Protein AF-A0A0N1BHM8-F1 (afdb_monomer_lite)

Radius of gyration: 17.08 Å; chains: 1; bounding box: 47×34×47 Å

Sequence (171 aa):
MAYQETGYRWWNSSFRKDRTAREVLRLLVLDTVAVRKAFPQTPEIFRTHPRYGGLMPALVAAADAARAAEGRPPAGKLRYGYGLFQNDLQNILTNEAFWR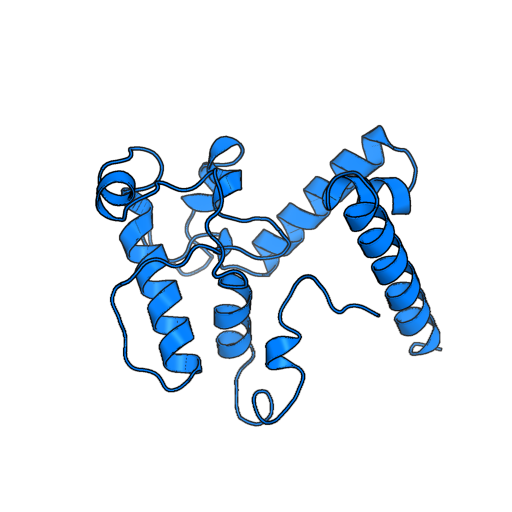TPAPGRQAGEIGLWGDIAACASACIKELDNKFAVTGELYKAVKAYNGRGDSAENYMLNVKDFEAAILAANL

pLDDT: mean 78.03, std 14.11, range [30.31, 96.62]

Structure (mmCIF, N/CA/C/O backbone):
data_AF-A0A0N1BHM8-F1
#
_entry.id   AF-A0A0N1BHM8-F1
#
loop_
_atom_site.group_PDB
_atom_site.id
_atom_site.type_symbol
_atom_site.label_atom_id
_atom_site.label_alt_id
_atom_site.label_comp_id
_atom_site.label_asym_id
_atom_site.label_entity_id
_atom_site.label_seq_id
_atom_site.pdbx_PDB_ins_code
_atom_site.Cartn_x
_atom_site.Cartn_y
_atom_site.Cartn_z
_atom_site.occupancy
_atom_site.B_iso_or_equiv
_atom_site.auth_seq_id
_atom_site.auth_comp_id
_atom_site.auth_asym_id
_atom_site.auth_atom_id
_atom_site.pdbx_PDB_model_num
ATOM 1 N N . MET A 1 1 ? -21.008 3.932 2.306 1.00 33.56 1 MET A N 1
ATOM 2 C CA . MET A 1 1 ? -20.806 2.680 1.516 1.00 33.56 1 MET A CA 1
ATOM 3 C C . MET A 1 1 ? -19.336 2.612 1.087 1.00 33.56 1 MET A C 1
ATOM 5 O O . MET A 1 1 ? -18.815 3.638 0.680 1.00 33.56 1 MET A O 1
ATOM 9 N N . ALA A 1 2 ? -18.662 1.466 1.241 1.00 30.31 2 ALA A N 1
ATOM 10 C CA . ALA A 1 2 ? -17.200 1.227 1.218 1.00 30.31 2 ALA A CA 1
ATOM 11 C C . ALA A 1 2 ? -16.410 1.611 -0.070 1.00 30.31 2 ALA A C 1
ATOM 13 O O . ALA A 1 2 ? -15.659 0.812 -0.625 1.00 30.31 2 ALA A O 1
ATOM 14 N N . TYR A 1 3 ? -16.588 2.831 -0.576 1.00 39.41 3 TYR A N 1
ATOM 15 C CA . TYR A 1 3 ? -16.283 3.229 -1.952 1.00 39.41 3 TYR A CA 1
ATOM 16 C C . TYR A 1 3 ? -14.892 3.821 -2.197 1.00 39.41 3 TYR A C 1
ATOM 18 O O . TYR A 1 3 ? -14.560 4.070 -3.354 1.00 39.41 3 TYR A O 1
ATOM 26 N N . GLN A 1 4 ? -14.093 4.099 -1.166 1.00 47.91 4 GLN A N 1
ATOM 27 C CA . GLN A 1 4 ? -12.979 5.042 -1.329 1.00 47.91 4 GLN A CA 1
ATOM 28 C C . GLN A 1 4 ? -11.573 4.449 -1.409 1.00 47.91 4 GLN A C 1
ATOM 30 O O . GLN A 1 4 ? -10.722 5.125 -1.975 1.00 47.91 4 GLN A O 1
ATOM 35 N N . GLU A 1 5 ? -11.297 3.237 -0.911 1.00 49.44 5 GLU A N 1
ATOM 36 C CA . GLU A 1 5 ? -9.887 2.880 -0.647 1.00 49.44 5 GLU A CA 1
ATOM 37 C C . GLU A 1 5 ? -9.372 1.538 -1.145 1.00 49.44 5 GLU A C 1
ATOM 39 O O . GLU A 1 5 ? -8.267 1.170 -0.782 1.00 49.44 5 GLU A O 1
ATOM 44 N N . THR A 1 6 ? -10.091 0.798 -1.983 1.00 48.16 6 THR A N 1
ATOM 45 C CA . THR A 1 6 ? -9.423 -0.200 -2.839 1.00 48.16 6 THR A CA 1
ATOM 46 C C . THR A 1 6 ? -10.403 -0.793 -3.838 1.00 48.16 6 THR A C 1
ATOM 48 O O . THR A 1 6 ? -11.271 -1.601 -3.516 1.00 48.16 6 THR A O 1
ATOM 51 N N . GLY A 1 7 ? -10.238 -0.419 -5.104 1.00 48.19 7 GLY A N 1
ATOM 52 C CA . GLY A 1 7 ? -10.656 -1.277 -6.207 1.00 48.19 7 GLY A CA 1
ATOM 53 C C . GLY A 1 7 ? -12.133 -1.306 -6.588 1.00 48.19 7 GLY A C 1
ATOM 54 O O . GLY A 1 7 ? -12.526 -2.198 -7.342 1.00 48.19 7 GLY A O 1
ATOM 55 N N . TYR A 1 8 ? -12.948 -0.327 -6.180 1.00 45.38 8 TYR A N 1
ATOM 56 C CA . TYR A 1 8 ? -14.323 -0.235 -6.692 1.00 45.38 8 TYR A CA 1
ATOM 57 C C . TYR A 1 8 ? -14.369 0.000 -8.206 1.00 45.38 8 TYR A C 1
ATOM 59 O O . TYR A 1 8 ? -15.282 -0.486 -8.867 1.00 45.38 8 TYR A O 1
ATOM 67 N N . ARG A 1 9 ? -13.326 0.631 -8.774 1.00 46.72 9 ARG A N 1
ATOM 68 C CA . ARG A 1 9 ? -13.112 0.722 -10.231 1.00 46.72 9 ARG A CA 1
ATOM 69 C C . ARG A 1 9 ? -13.119 -0.650 -10.923 1.00 46.72 9 ARG A C 1
ATOM 71 O O . ARG A 1 9 ? -13.394 -0.725 -12.113 1.00 46.72 9 ARG A O 1
ATOM 78 N N . TRP A 1 10 ? -12.815 -1.719 -10.187 1.00 49.50 10 TRP A N 1
ATOM 79 C CA . TRP A 1 10 ? -12.817 -3.105 -10.665 1.00 49.50 10 TRP A CA 1
ATOM 80 C C . TRP A 1 10 ? -14.064 -3.888 -10.221 1.00 49.50 10 TRP A C 1
ATOM 82 O O . TRP A 1 10 ? -14.253 -5.030 -10.641 1.00 49.50 10 TRP A O 1
ATOM 92 N N . TRP A 1 11 ? -14.895 -3.320 -9.337 1.00 46.53 11 TRP A N 1
ATOM 93 C CA . TRP A 1 11 ? -16.100 -3.964 -8.801 1.00 46.53 11 TRP A CA 1
ATOM 94 C C . TRP A 1 11 ? -17.297 -3.819 -9.751 1.00 46.53 11 TRP A C 1
ATOM 96 O O . TRP A 1 11 ? -18.147 -4.707 -9.813 1.00 46.53 11 TRP A O 1
ATOM 106 N N . ASN A 1 12 ? -17.357 -2.744 -10.540 1.00 45.81 12 ASN A N 1
ATOM 107 C CA . ASN A 1 12 ? -18.430 -2.489 -11.496 1.00 45.81 12 ASN A CA 1
ATOM 108 C C . ASN A 1 12 ? -18.019 -2.839 -12.942 1.00 45.81 12 ASN A C 1
ATOM 110 O O . ASN A 1 12 ? -17.110 -2.253 -13.513 1.00 45.81 12 ASN A O 1
ATOM 114 N N . SER A 1 13 ? -18.774 -3.757 -13.554 1.00 47.78 13 SER A N 1
ATOM 115 C CA . SER A 1 13 ? -18.721 -4.224 -14.955 1.00 47.78 13 SER A CA 1
ATOM 116 C C . SER A 1 13 ? -17.617 -5.226 -15.304 1.00 47.78 13 SER A C 1
ATOM 118 O O . SER A 1 13 ? -16.448 -4.884 -15.253 1.00 47.78 13 SER A O 1
ATOM 120 N N . SER A 1 14 ? -18.019 -6.444 -15.718 1.00 52.56 14 SER A N 1
ATOM 121 C CA . SER A 1 14 ? -17.282 -7.448 -16.538 1.00 52.56 14 SER A CA 1
ATOM 122 C C . SER A 1 14 ? -15.881 -7.915 -16.101 1.00 52.56 14 SER A C 1
ATOM 124 O O . SER A 1 14 ? -15.439 -8.982 -16.500 1.00 52.56 14 SER A O 1
ATOM 126 N N . PHE A 1 15 ? -15.207 -7.184 -15.228 1.00 54.91 15 PHE A N 1
ATOM 127 C CA . PHE A 1 15 ? -13.789 -7.268 -14.936 1.00 54.91 15 PHE A CA 1
ATOM 128 C C . PHE A 1 15 ? -13.463 -8.422 -13.981 1.00 54.91 15 PHE A C 1
ATOM 130 O O . PHE A 1 15 ? -12.343 -8.912 -13.953 1.00 54.91 15 PHE A O 1
ATOM 137 N N . ARG A 1 16 ? -14.451 -8.892 -13.210 1.00 55.44 16 ARG A N 1
ATOM 138 C CA . ARG A 1 16 ? -14.307 -10.015 -12.269 1.00 55.44 16 ARG A CA 1
ATOM 139 C C . ARG A 1 16 ? -14.632 -11.379 -12.848 1.00 55.44 16 ARG A C 1
ATOM 141 O O . ARG A 1 16 ? -14.144 -12.367 -12.316 1.00 55.44 16 ARG A O 1
ATOM 148 N N . LYS A 1 17 ? -15.490 -11.443 -13.869 1.00 60.50 17 LYS A N 1
ATOM 149 C CA . LYS A 1 17 ? -16.025 -12.728 -14.346 1.00 60.50 17 LYS A CA 1
ATOM 150 C C . LYS A 1 17 ? -14.926 -13.612 -14.943 1.00 60.50 17 LYS A C 1
ATOM 152 O O . LYS A 1 17 ? -14.975 -14.820 -14.753 1.00 60.50 17 LYS A O 1
ATOM 157 N N . ASP A 1 18 ? -13.899 -12.985 -15.520 1.00 66.56 18 ASP A N 1
ATOM 158 C CA . ASP A 1 18 ? -12.835 -13.667 -16.265 1.00 66.56 18 ASP A CA 1
ATOM 159 C C . ASP A 1 18 ? -11.431 -13.435 -15.669 1.00 66.56 18 ASP A C 1
ATOM 161 O O . ASP A 1 18 ? -10.427 -13.573 -16.366 1.00 66.56 18 ASP A O 1
ATOM 165 N N . ARG A 1 19 ? -11.332 -13.028 -14.392 1.00 67.19 19 ARG A N 1
ATOM 166 C CA . ARG A 1 19 ? -10.049 -12.711 -13.738 1.00 67.19 19 ARG A CA 1
ATOM 167 C C . ARG A 1 19 ? -9.860 -13.478 -12.438 1.00 67.19 19 ARG A C 1
ATOM 169 O O . ARG A 1 19 ? -10.729 -13.521 -11.573 1.00 67.19 19 ARG A O 1
ATOM 176 N N . THR A 1 20 ? -8.671 -14.036 -12.276 1.00 73.25 20 THR A N 1
ATOM 177 C CA . THR A 1 20 ? -8.224 -14.700 -11.051 1.00 73.25 20 THR A CA 1
ATOM 178 C C . THR A 1 20 ? -8.026 -13.693 -9.914 1.00 73.25 20 THR A C 1
ATOM 180 O O . THR A 1 20 ? -7.707 -12.523 -10.140 1.00 73.25 20 THR A O 1
ATOM 183 N N . ALA A 1 21 ? -8.108 -14.155 -8.661 1.00 69.94 21 ALA A N 1
ATOM 184 C CA . ALA A 1 21 ? -7.807 -13.323 -7.490 1.00 69.94 21 ALA A CA 1
ATOM 185 C C . ALA A 1 21 ? -6.420 -12.653 -7.582 1.00 69.94 21 ALA A C 1
ATOM 187 O O . ALA A 1 21 ? -6.251 -11.497 -7.202 1.00 69.94 21 ALA A O 1
ATOM 188 N N . ARG A 1 22 ? -5.432 -13.347 -8.164 1.00 70.25 22 ARG A N 1
ATOM 189 C CA . ARG A 1 22 ? -4.081 -12.814 -8.390 1.00 70.25 22 ARG A CA 1
ATOM 190 C C . ARG A 1 22 ? -4.061 -11.633 -9.365 1.00 70.25 22 ARG A C 1
ATOM 192 O O . ARG A 1 22 ? -3.270 -10.713 -9.173 1.00 70.25 22 ARG A O 1
ATOM 199 N N . GLU A 1 23 ? -4.886 -11.647 -10.407 1.00 71.12 23 GLU A N 1
ATOM 200 C CA . GLU A 1 23 ? -4.993 -10.521 -11.344 1.00 71.12 23 GLU A CA 1
ATOM 201 C C . GLU A 1 23 ? -5.670 -9.317 -10.694 1.00 71.12 23 GLU A C 1
ATOM 203 O O . GLU A 1 23 ? -5.193 -8.200 -10.864 1.00 71.12 23 GLU A O 1
ATOM 208 N N . VAL A 1 24 ? -6.707 -9.545 -9.884 1.00 72.69 24 VAL A N 1
ATOM 209 C CA . VAL A 1 24 ? -7.356 -8.477 -9.112 1.00 72.69 24 VAL A CA 1
ATOM 210 C C . VAL A 1 24 ? -6.369 -7.839 -8.130 1.00 72.69 24 VAL A C 1
ATOM 212 O O . VAL A 1 24 ? -6.253 -6.617 -8.092 1.00 72.69 24 VAL A O 1
ATOM 215 N N . LEU A 1 25 ? -5.592 -8.640 -7.393 1.00 71.62 25 LEU A N 1
ATOM 216 C CA . LEU A 1 25 ? -4.592 -8.133 -6.443 1.00 71.62 25 LEU A CA 1
ATOM 217 C C . LEU A 1 25 ? -3.559 -7.210 -7.099 1.00 71.62 25 LEU A C 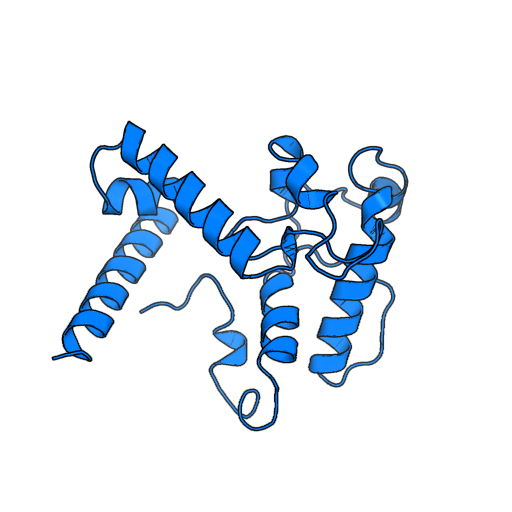1
ATOM 219 O O . LEU A 1 25 ? -3.244 -6.160 -6.547 1.00 71.62 25 LEU A O 1
ATOM 223 N N . ARG A 1 26 ? -3.070 -7.547 -8.300 1.00 71.94 26 ARG A N 1
ATOM 224 C CA . ARG A 1 26 ? -2.104 -6.706 -9.038 1.00 71.94 26 ARG A CA 1
ATOM 225 C C . ARG A 1 26 ? -2.629 -5.304 -9.334 1.00 71.94 26 ARG A C 1
ATOM 227 O O . ARG A 1 26 ? -1.839 -4.377 -9.470 1.00 71.94 26 ARG A O 1
ATOM 234 N N . LEU A 1 27 ? -3.943 -5.159 -9.448 1.00 69.31 27 LEU A N 1
ATOM 235 C CA . LEU A 1 27 ? -4.588 -3.886 -9.736 1.00 69.31 27 LEU A CA 1
ATOM 236 C C . LEU A 1 27 ? -4.805 -3.054 -8.476 1.00 69.31 27 LEU A C 1
ATOM 238 O O . LEU A 1 27 ? -4.707 -1.832 -8.534 1.00 69.31 27 LEU A O 1
ATOM 242 N N . LEU A 1 28 ? -5.052 -3.710 -7.339 1.00 68.75 28 LEU A N 1
ATOM 243 C CA . LEU A 1 28 ? -5.184 -3.045 -6.040 1.00 68.75 28 LEU A CA 1
ATOM 244 C C . LEU A 1 28 ? -3.866 -2.428 -5.576 1.00 68.75 28 LEU A C 1
ATOM 246 O O . LEU A 1 28 ? -3.870 -1.369 -4.963 1.00 68.75 28 LEU A O 1
ATOM 250 N N . VAL A 1 29 ? -2.741 -3.055 -5.925 1.00 62.59 29 VAL A N 1
ATOM 251 C CA . VAL A 1 29 ? -1.402 -2.551 -5.599 1.00 62.59 29 VAL A CA 1
ATOM 252 C C . VAL A 1 29 ? -1.127 -1.179 -6.241 1.00 62.59 29 VAL A C 1
ATOM 254 O O . VAL A 1 29 ? -0.213 -0.504 -5.792 1.00 62.59 29 VAL A O 1
ATOM 257 N N . LEU A 1 30 ? -1.897 -0.732 -7.249 1.00 64.12 30 LEU A N 1
ATOM 258 C CA . LEU A 1 30 ? -1.649 0.505 -8.010 1.00 64.12 30 LEU A CA 1
ATOM 259 C C . LEU A 1 30 ? -2.790 1.536 -7.953 1.00 64.12 30 LEU A C 1
ATOM 261 O O . LEU A 1 30 ? -3.044 2.237 -8.937 1.00 64.12 30 LEU A O 1
ATOM 265 N N . ASP A 1 31 ? -3.482 1.635 -6.818 1.00 54.44 31 ASP A N 1
ATOM 266 C CA . ASP A 1 31 ? -4.764 2.351 -6.687 1.00 54.44 31 ASP A CA 1
ATOM 267 C C . ASP A 1 31 ? -4.696 3.888 -6.859 1.00 54.44 31 ASP A C 1
ATOM 269 O O . ASP A 1 31 ? -5.720 4.565 -6.814 1.00 54.44 31 ASP A O 1
ATOM 273 N N . THR A 1 32 ? -3.519 4.481 -7.114 1.00 57.72 32 THR A N 1
ATOM 274 C CA . THR A 1 32 ? -3.420 5.919 -7.416 1.00 57.72 32 THR A CA 1
ATOM 275 C C . THR A 1 32 ? -2.496 6.268 -8.584 1.00 57.72 32 THR A C 1
ATOM 277 O O . THR A 1 32 ? -1.398 5.738 -8.764 1.00 57.72 32 THR A O 1
ATOM 280 N N . VAL A 1 33 ? -2.969 7.216 -9.396 1.00 53.72 33 VAL A N 1
ATOM 281 C CA . VAL A 1 33 ? -2.231 7.864 -10.494 1.00 53.72 33 VAL A CA 1
ATOM 282 C C . VAL A 1 33 ? -1.809 9.294 -10.143 1.00 53.72 33 VAL A C 1
ATOM 284 O O . VAL A 1 33 ? -1.181 9.959 -10.963 1.00 53.72 33 VAL A O 1
ATOM 287 N N . ALA A 1 34 ? -2.162 9.784 -8.951 1.00 59.69 34 ALA A N 1
ATOM 288 C CA . ALA A 1 34 ? -1.850 11.139 -8.517 1.00 59.69 34 ALA A CA 1
ATOM 289 C C . ALA A 1 34 ? -0.433 11.221 -7.944 1.00 59.69 34 ALA A C 1
ATOM 291 O O . ALA A 1 34 ? -0.024 10.371 -7.155 1.00 59.69 34 ALA A O 1
ATOM 292 N N . VAL A 1 35 ? 0.297 12.281 -8.298 1.00 60.97 35 VAL A N 1
ATOM 293 C CA . VAL A 1 35 ? 1.634 12.546 -7.756 1.00 60.97 35 VAL A CA 1
ATOM 294 C C . VAL A 1 35 ? 1.534 12.764 -6.246 1.00 60.97 35 VAL A C 1
ATOM 296 O O . VAL A 1 35 ? 0.812 13.643 -5.772 1.00 60.97 35 VAL A O 1
ATOM 299 N N . ARG A 1 36 ? 2.285 11.978 -5.477 1.00 64.75 36 ARG A N 1
ATOM 300 C CA . ARG A 1 36 ? 2.420 12.132 -4.026 1.00 64.75 36 ARG A CA 1
ATOM 301 C C . ARG A 1 36 ? 3.736 12.842 -3.717 1.00 64.75 36 ARG A C 1
ATOM 303 O O . ARG A 1 36 ? 4.767 12.512 -4.294 1.00 64.75 36 ARG A O 1
ATOM 310 N N . LYS A 1 37 ? 3.722 13.791 -2.773 1.00 65.31 37 LYS A N 1
ATOM 311 C CA . LYS A 1 37 ? 4.917 14.572 -2.382 1.00 65.31 37 LYS A CA 1
ATOM 312 C C . LYS A 1 37 ? 6.087 13.705 -1.903 1.00 65.31 37 LYS A C 1
ATOM 314 O O . LYS A 1 37 ? 7.231 14.118 -2.033 1.00 65.31 37 LYS A O 1
ATOM 319 N N . ALA A 1 38 ? 5.797 12.527 -1.351 1.00 63.97 38 ALA A N 1
ATOM 320 C CA . ALA A 1 38 ? 6.806 11.592 -0.861 1.00 63.97 38 ALA A CA 1
ATOM 321 C C . ALA A 1 38 ? 7.605 10.900 -1.983 1.00 63.97 38 ALA A C 1
ATOM 323 O O . ALA A 1 38 ? 8.622 10.266 -1.703 1.00 63.97 38 ALA A O 1
ATOM 324 N N . PHE A 1 39 ? 7.171 11.020 -3.241 1.00 66.38 39 PHE A N 1
ATOM 325 C CA . PHE A 1 39 ? 7.804 10.355 -4.370 1.00 66.38 39 PHE A CA 1
ATOM 326 C C . PHE A 1 39 ? 8.784 11.291 -5.085 1.00 66.38 39 PHE A C 1
ATOM 328 O O . PHE A 1 39 ? 8.469 12.463 -5.312 1.00 66.38 39 PHE A O 1
ATOM 335 N N . PRO A 1 40 ? 9.948 10.773 -5.510 1.00 65.81 40 PRO A N 1
ATOM 336 C CA . PRO A 1 40 ? 10.816 11.448 -6.464 1.00 65.81 40 PRO A CA 1
ATOM 337 C C . PRO A 1 40 ? 10.033 11.976 -7.673 1.00 65.81 40 PRO A C 1
ATOM 339 O O . PRO A 1 40 ? 9.269 11.243 -8.301 1.00 65.81 40 PRO A O 1
ATOM 342 N N . GLN A 1 41 ? 10.227 13.255 -8.000 1.00 70.25 41 GLN A N 1
ATOM 343 C CA . GLN A 1 41 ? 9.412 13.961 -8.998 1.00 70.25 41 GLN A CA 1
ATOM 344 C C . GLN A 1 41 ? 9.637 13.465 -10.432 1.00 70.25 41 GLN A C 1
ATOM 346 O O . GLN A 1 41 ? 8.766 13.627 -11.285 1.00 70.25 41 GLN A O 1
ATOM 351 N N . THR A 1 42 ? 10.790 12.849 -10.701 1.00 78.62 42 THR A N 1
ATOM 352 C CA . THR A 1 42 ? 11.134 12.302 -12.015 1.00 78.62 42 THR A CA 1
ATOM 353 C C . THR A 1 42 ? 11.658 10.869 -11.886 1.00 78.62 42 THR A C 1
ATOM 355 O O . THR A 1 42 ? 12.240 10.518 -10.853 1.00 78.62 42 THR A O 1
ATOM 358 N N . PRO A 1 43 ? 11.509 10.031 -12.932 1.00 78.38 43 PRO A N 1
ATOM 359 C CA . PRO A 1 43 ? 12.083 8.684 -12.948 1.00 78.38 43 PRO A CA 1
ATOM 360 C C . PRO A 1 43 ? 13.597 8.668 -12.709 1.00 78.38 43 PRO A C 1
ATOM 362 O O . PRO A 1 43 ? 14.106 7.755 -12.072 1.00 78.38 43 PRO A O 1
ATOM 365 N N . GLU A 1 44 ? 14.310 9.695 -13.172 1.00 83.88 44 GLU A N 1
ATOM 366 C CA . GLU A 1 44 ? 15.760 9.804 -13.005 1.00 83.88 44 GLU A CA 1
ATOM 367 C C . GLU A 1 44 ? 16.161 10.072 -11.547 1.00 83.88 44 GLU A C 1
ATOM 369 O O . GLU A 1 44 ? 17.068 9.427 -11.015 1.00 83.88 44 GLU A O 1
ATOM 374 N N . ILE A 1 45 ? 15.426 10.954 -10.858 1.00 83.75 45 ILE A N 1
ATOM 375 C CA . ILE A 1 45 ? 15.613 11.172 -9.418 1.00 83.75 45 ILE A CA 1
ATOM 376 C C . ILE A 1 45 ? 15.244 9.894 -8.655 1.00 83.75 45 ILE A C 1
ATOM 378 O O . ILE A 1 45 ? 15.931 9.522 -7.711 1.00 83.75 45 ILE A O 1
ATOM 382 N N . PHE A 1 46 ? 14.197 9.177 -9.076 1.00 85.88 46 PHE A N 1
ATOM 383 C CA . PHE A 1 46 ? 13.814 7.910 -8.450 1.00 85.88 46 PHE A CA 1
ATOM 384 C C . PHE A 1 46 ? 14.928 6.867 -8.546 1.00 85.88 46 PHE A C 1
ATOM 386 O O . PHE A 1 46 ? 15.310 6.265 -7.543 1.00 85.88 46 PHE A O 1
ATOM 393 N N . ARG A 1 47 ? 15.465 6.688 -9.757 1.00 87.00 47 ARG A N 1
ATOM 394 C CA . ARG A 1 47 ? 16.490 5.701 -10.098 1.00 87.00 47 ARG A CA 1
ATOM 395 C C . ARG A 1 47 ? 17.777 5.890 -9.302 1.00 87.00 47 ARG A C 1
ATOM 397 O O . ARG A 1 47 ? 18.398 4.909 -8.908 1.00 87.00 47 ARG A O 1
ATOM 404 N N . THR A 1 48 ? 18.176 7.137 -9.075 1.00 88.81 48 THR A N 1
ATOM 405 C CA . THR A 1 48 ? 19.430 7.474 -8.385 1.00 88.81 48 THR A CA 1
ATOM 406 C C . THR A 1 48 ? 19.272 7.604 -6.868 1.00 88.81 48 THR A C 1
ATOM 408 O O . THR A 1 48 ? 20.269 7.645 -6.149 1.00 88.81 48 THR A O 1
ATOM 411 N N . HIS A 1 49 ? 18.042 7.623 -6.346 1.00 87.25 49 HIS A N 1
ATOM 412 C CA . HIS A 1 49 ? 17.811 7.787 -4.915 1.00 87.25 49 HIS A CA 1
ATOM 413 C C . HIS A 1 49 ? 18.149 6.508 -4.120 1.00 87.25 49 HIS A C 1
ATOM 415 O O . HIS A 1 49 ? 17.603 5.445 -4.420 1.00 87.25 49 HIS A O 1
ATOM 421 N N . PRO A 1 50 ? 18.931 6.581 -3.026 1.00 87.62 50 PRO A N 1
ATOM 422 C CA . PRO A 1 50 ? 19.428 5.399 -2.305 1.00 87.62 50 PRO A CA 1
ATOM 423 C C . PRO A 1 50 ? 18.320 4.515 -1.701 1.00 87.62 50 PRO A C 1
ATOM 425 O O . PRO A 1 50 ? 18.435 3.289 -1.660 1.00 87.62 50 PRO A O 1
ATOM 428 N N . ARG A 1 51 ? 17.205 5.121 -1.270 1.00 85.94 51 ARG A N 1
ATOM 429 C CA . ARG A 1 51 ? 16.040 4.373 -0.755 1.00 85.94 51 ARG A CA 1
ATOM 430 C C . ARG A 1 51 ? 15.154 3.767 -1.848 1.00 85.94 51 ARG A C 1
ATOM 432 O O . ARG A 1 51 ? 14.557 2.724 -1.623 1.00 85.94 51 ARG A O 1
ATOM 439 N N . TYR A 1 52 ? 15.065 4.402 -3.018 1.00 85.00 52 TYR A N 1
ATOM 440 C CA . TYR A 1 52 ? 14.032 4.089 -4.014 1.00 85.00 52 TYR A CA 1
ATOM 441 C C . TYR A 1 52 ? 14.584 3.370 -5.246 1.00 85.00 52 TYR A C 1
ATOM 443 O O . TYR A 1 52 ? 13.929 2.474 -5.770 1.00 85.00 52 TYR A O 1
ATOM 451 N N . GLY A 1 53 ? 15.794 3.714 -5.692 1.00 87.00 53 GLY A N 1
ATOM 452 C CA . GLY A 1 53 ? 16.354 3.260 -6.965 1.00 87.00 53 GLY A CA 1
ATOM 453 C C . GLY A 1 53 ? 16.394 1.743 -7.103 1.00 87.00 53 GLY A C 1
ATOM 454 O O . GLY A 1 53 ? 15.963 1.203 -8.119 1.00 87.00 53 GLY A O 1
ATOM 455 N N . GLY A 1 54 ? 16.798 1.043 -6.038 1.00 88.44 54 GLY A N 1
ATOM 456 C CA . GLY A 1 54 ? 16.825 -0.423 -6.008 1.00 88.44 54 GLY A CA 1
ATOM 457 C C . GLY A 1 54 ? 15.448 -1.093 -6.104 1.00 88.44 54 GLY A C 1
ATOM 458 O O . GLY A 1 54 ? 15.374 -2.267 -6.445 1.00 88.44 54 GLY A O 1
ATOM 459 N N . LEU A 1 55 ? 14.358 -0.365 -5.839 1.00 87.81 55 LEU A N 1
ATOM 460 C CA . LEU A 1 55 ? 12.988 -0.871 -5.972 1.00 87.81 55 LEU A CA 1
ATOM 461 C C . LEU A 1 55 ? 12.415 -0.650 -7.374 1.00 87.81 55 LEU A C 1
ATOM 463 O O . LEU A 1 55 ? 11.432 -1.292 -7.736 1.00 87.81 55 LEU A O 1
ATOM 467 N N . MET A 1 56 ? 13.010 0.243 -8.174 1.00 87.75 56 MET A N 1
ATOM 468 C CA . MET A 1 56 ? 12.479 0.636 -9.482 1.00 87.75 56 MET A CA 1
ATOM 469 C C . MET A 1 56 ? 12.149 -0.561 -10.392 1.00 87.75 56 MET A C 1
ATOM 471 O O . MET A 1 56 ? 11.050 -0.556 -10.948 1.00 87.75 56 MET A O 1
ATOM 475 N N . PRO A 1 57 ? 12.993 -1.608 -10.517 1.00 89.12 57 PRO A N 1
ATOM 476 C CA . PRO A 1 57 ? 12.661 -2.770 -11.343 1.00 89.12 57 PRO A CA 1
ATOM 477 C C . PRO A 1 57 ? 11.384 -3.491 -10.888 1.00 89.12 57 PRO A C 1
ATOM 479 O O . PRO A 1 57 ? 10.502 -3.749 -11.706 1.00 89.12 57 PRO A O 1
ATOM 482 N N . ALA A 1 58 ? 11.239 -3.752 -9.583 1.00 88.44 58 ALA A N 1
ATOM 483 C CA . ALA A 1 58 ? 10.062 -4.417 -9.018 1.00 88.44 58 ALA A CA 1
ATOM 484 C C . ALA A 1 58 ? 8.783 -3.587 -9.207 1.00 88.44 58 ALA A C 1
ATOM 486 O O . ALA A 1 58 ? 7.719 -4.120 -9.522 1.00 88.44 58 ALA A O 1
ATOM 487 N N . LEU A 1 59 ? 8.893 -2.268 -9.042 1.00 87.38 59 LEU A N 1
ATOM 488 C CA . LEU A 1 59 ? 7.784 -1.328 -9.180 1.00 87.38 59 LEU A CA 1
ATOM 489 C C . LEU A 1 59 ? 7.311 -1.216 -10.637 1.00 87.38 59 LEU A C 1
ATOM 491 O O . LEU A 1 59 ? 6.113 -1.288 -10.909 1.00 87.38 59 LEU A O 1
ATOM 495 N N . VAL A 1 60 ? 8.245 -1.120 -11.587 1.00 87.69 60 VAL A N 1
ATOM 496 C CA . VAL A 1 60 ? 7.951 -1.147 -13.029 1.00 87.69 60 VAL A CA 1
ATOM 497 C C . VAL A 1 60 ? 7.319 -2.485 -13.421 1.00 87.69 60 VAL A C 1
ATOM 499 O O . VAL A 1 60 ? 6.292 -2.495 -14.098 1.00 87.69 60 VAL A O 1
ATOM 502 N N . ALA A 1 61 ? 7.858 -3.609 -12.944 1.00 87.94 61 ALA A N 1
ATOM 503 C CA . ALA A 1 61 ? 7.290 -4.927 -13.214 1.00 87.94 61 ALA A CA 1
ATOM 504 C C . ALA A 1 61 ? 5.850 -5.057 -12.684 1.00 87.94 61 ALA A C 1
ATOM 506 O O . ALA A 1 61 ? 4.981 -5.584 -13.381 1.00 87.94 61 ALA A O 1
ATOM 507 N N . ALA A 1 62 ? 5.564 -4.537 -11.486 1.00 84.25 62 ALA A N 1
ATOM 508 C CA . ALA A 1 62 ? 4.206 -4.491 -10.945 1.00 84.25 62 ALA A CA 1
ATOM 509 C C . ALA A 1 62 ? 3.276 -3.609 -11.800 1.00 84.25 62 ALA A C 1
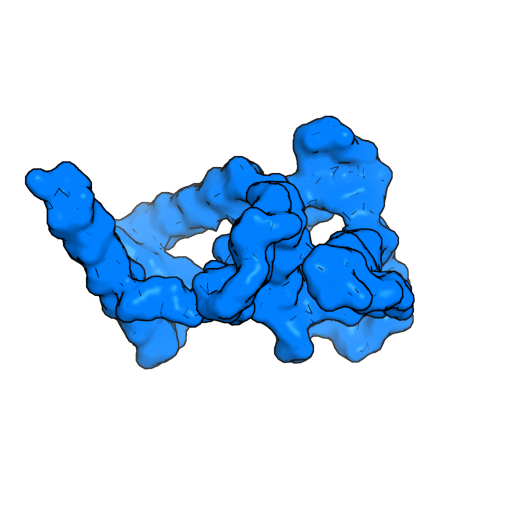ATOM 511 O O . ALA A 1 62 ? 2.151 -4.014 -12.107 1.00 84.25 62 ALA A O 1
ATOM 512 N N . ALA A 1 63 ? 3.758 -2.444 -12.246 1.00 83.69 63 ALA A N 1
ATOM 513 C CA . ALA A 1 63 ? 3.019 -1.546 -13.130 1.00 83.69 63 ALA A CA 1
ATOM 514 C C . ALA A 1 63 ? 2.667 -2.191 -14.477 1.00 83.69 63 ALA A C 1
ATOM 516 O O . ALA A 1 63 ? 1.530 -2.070 -14.946 1.00 83.69 63 ALA A O 1
ATOM 517 N N . ASP A 1 64 ? 3.611 -2.902 -15.084 1.00 86.69 64 ASP A N 1
ATOM 518 C CA . ASP A 1 64 ? 3.399 -3.600 -16.349 1.00 86.69 64 ASP A CA 1
ATOM 519 C C . ASP A 1 64 ? 2.507 -4.836 -16.183 1.00 86.69 64 ASP A C 1
ATOM 521 O O . ASP A 1 64 ? 1.655 -5.093 -17.035 1.00 86.69 64 ASP A O 1
ATOM 525 N N . ALA A 1 65 ? 2.595 -5.544 -15.054 1.00 83.06 65 ALA A N 1
ATOM 526 C CA . ALA A 1 65 ? 1.689 -6.648 -14.742 1.00 83.06 65 ALA A CA 1
ATOM 527 C C . ALA A 1 65 ? 0.228 -6.183 -14.602 1.00 83.06 65 ALA A C 1
ATOM 529 O O . ALA A 1 65 ? -0.686 -6.862 -15.072 1.00 83.06 65 ALA A O 1
ATOM 530 N N . ALA A 1 66 ? -0.005 -5.015 -13.999 1.00 78.25 66 ALA A N 1
ATOM 531 C CA . ALA A 1 66 ? -1.334 -4.410 -13.947 1.00 78.25 66 ALA A CA 1
ATOM 532 C C . ALA A 1 66 ? -1.831 -3.981 -15.334 1.00 78.25 66 ALA A C 1
ATOM 534 O O . ALA A 1 66 ? -2.985 -4.222 -15.676 1.00 78.25 66 ALA A O 1
ATOM 535 N N . ARG A 1 67 ? -0.961 -3.407 -16.179 1.00 82.50 67 ARG A N 1
ATOM 536 C CA . ARG A 1 67 ? -1.309 -3.090 -17.576 1.00 82.50 67 ARG A CA 1
ATOM 537 C C . ARG A 1 67 ? -1.710 -4.339 -18.355 1.00 82.50 67 ARG A C 1
ATOM 539 O O . ARG A 1 67 ? -2.722 -4.307 -19.047 1.00 82.50 67 ARG A O 1
ATOM 546 N N . ALA A 1 68 ? -0.977 -5.437 -18.195 1.00 83.69 68 ALA A N 1
ATOM 547 C CA . ALA A 1 68 ? -1.317 -6.706 -18.829 1.00 83.69 68 ALA A CA 1
ATOM 548 C C . ALA A 1 68 ? -2.694 -7.225 -18.372 1.00 83.69 68 ALA A C 1
ATOM 550 O O . ALA A 1 68 ? -3.487 -7.669 -19.201 1.00 83.69 68 ALA A O 1
ATOM 551 N N . ALA A 1 69 ? -3.026 -7.095 -17.081 1.00 76.94 69 ALA A N 1
ATOM 552 C CA . ALA A 1 69 ? -4.357 -7.425 -16.560 1.00 76.94 69 ALA A CA 1
ATOM 553 C C . ALA A 1 69 ? -5.470 -6.511 -17.124 1.00 76.94 69 ALA A C 1
ATOM 555 O O . ALA A 1 69 ? -6.613 -6.939 -17.264 1.00 76.94 69 ALA A O 1
ATOM 556 N N . GLU A 1 70 ? -5.136 -5.279 -17.518 1.00 75.44 70 GLU A N 1
ATOM 557 C CA . GLU A 1 70 ? -6.016 -4.361 -18.259 1.00 75.44 70 GLU A CA 1
ATOM 558 C C . GLU A 1 70 ? -6.044 -4.630 -19.785 1.00 75.44 70 GLU A C 1
ATOM 560 O O . GLU A 1 70 ? -6.680 -3.877 -20.521 1.00 75.44 70 GLU A O 1
ATOM 565 N N . GLY A 1 71 ? -5.342 -5.653 -20.293 1.00 78.38 71 GLY A N 1
ATOM 566 C CA . GLY A 1 71 ? -5.230 -5.929 -21.734 1.00 78.38 71 GLY A CA 1
ATOM 567 C C . GLY A 1 71 ? -4.345 -4.934 -22.495 1.00 78.38 71 GLY A C 1
ATOM 568 O O . GLY A 1 71 ? -4.486 -4.766 -23.704 1.00 78.38 71 GLY A O 1
ATOM 569 N N . ARG A 1 72 ? -3.446 -4.235 -21.795 1.00 80.62 72 ARG A N 1
ATOM 570 C CA . ARG A 1 72 ? -2.548 -3.218 -22.355 1.00 80.62 72 ARG A CA 1
ATOM 571 C C . ARG A 1 72 ? -1.105 -3.729 -22.406 1.00 80.62 72 ARG A C 1
ATOM 573 O O . ARG A 1 72 ? -0.678 -4.421 -21.482 1.00 80.62 72 ARG A O 1
ATOM 580 N N . PRO A 1 73 ? -0.315 -3.338 -23.422 1.00 86.88 73 PRO A N 1
ATOM 581 C CA . PRO A 1 73 ? 1.089 -3.729 -23.507 1.00 86.88 73 PRO A CA 1
ATOM 582 C C . PRO A 1 73 ? 1.923 -3.080 -22.386 1.00 86.88 73 PRO A C 1
ATOM 584 O O . PRO A 1 73 ? 1.559 -1.982 -21.935 1.00 86.88 73 PRO A O 1
ATOM 587 N N . PRO A 1 74 ? 3.044 -3.698 -21.964 1.00 89.75 74 PRO A N 1
ATOM 588 C CA . PRO A 1 74 ? 4.008 -3.098 -21.039 1.00 89.75 74 PRO A CA 1
ATOM 589 C C . PRO A 1 74 ? 4.459 -1.707 -21.498 1.00 89.75 74 PRO A C 1
ATOM 591 O O . PRO A 1 74 ? 4.541 -1.434 -22.695 1.00 89.75 74 PRO A O 1
ATOM 594 N N . ALA A 1 75 ? 4.722 -0.812 -20.550 1.00 88.12 75 ALA A N 1
ATOM 595 C CA . ALA A 1 75 ? 5.178 0.549 -20.817 1.00 88.12 75 ALA A CA 1
ATOM 596 C C . ALA A 1 75 ? 6.534 0.870 -20.180 1.00 88.12 75 ALA A C 1
ATOM 598 O O . ALA A 1 75 ? 7.120 1.888 -20.548 1.00 88.12 75 ALA A O 1
ATOM 599 N N . GLY A 1 76 ? 7.017 0.068 -19.223 1.00 87.31 76 GLY A N 1
ATOM 600 C CA . GLY A 1 76 ? 8.298 0.316 -18.563 1.00 87.31 76 GLY A CA 1
ATOM 601 C C . GLY A 1 76 ? 8.308 1.582 -17.694 1.00 87.31 76 GLY A C 1
ATOM 602 O O . GLY A 1 76 ? 9.351 2.212 -17.530 1.00 87.31 76 GLY A O 1
ATOM 603 N N . LYS A 1 77 ? 7.147 2.009 -17.176 1.00 83.25 77 LYS A N 1
ATOM 604 C CA . LYS A 1 77 ? 6.985 3.279 -16.444 1.00 83.25 77 LYS A CA 1
ATOM 605 C C . LYS A 1 77 ? 6.550 3.055 -15.002 1.00 83.25 77 LYS A C 1
ATOM 607 O O . LYS A 1 77 ? 5.707 2.205 -14.727 1.00 83.25 77 LYS A O 1
ATOM 612 N N . LEU A 1 78 ? 7.067 3.894 -14.105 1.00 79.56 78 LEU A N 1
ATOM 613 C CA . LEU A 1 78 ? 6.582 3.988 -12.731 1.00 79.56 78 LEU A CA 1
ATOM 614 C C . LEU A 1 78 ? 5.151 4.552 -12.693 1.00 79.56 78 LEU A C 1
ATOM 616 O O . LEU A 1 78 ? 4.807 5.455 -13.458 1.00 79.56 78 LEU A O 1
ATOM 620 N N . ARG A 1 79 ? 4.336 4.046 -11.766 1.00 74.12 79 ARG A N 1
ATOM 621 C CA . ARG A 1 79 ? 3.104 4.682 -11.280 1.00 74.12 79 ARG A CA 1
ATOM 622 C C . ARG A 1 79 ? 3.331 5.330 -9.907 1.00 74.12 79 ARG A C 1
ATOM 624 O O . ARG A 1 79 ? 4.403 5.184 -9.330 1.00 74.12 79 ARG A O 1
ATOM 631 N N . TYR A 1 80 ? 2.341 6.074 -9.412 1.00 67.19 80 TYR A N 1
ATOM 632 C CA . TYR A 1 80 ? 2.440 6.849 -8.163 1.00 67.19 80 TYR A CA 1
ATOM 633 C C . TYR A 1 80 ? 1.739 6.201 -6.961 1.00 67.19 80 TYR A C 1
ATOM 635 O O . TYR A 1 80 ? 1.784 6.742 -5.862 1.00 67.19 80 TYR A O 1
ATOM 643 N N . GLY A 1 81 ? 1.101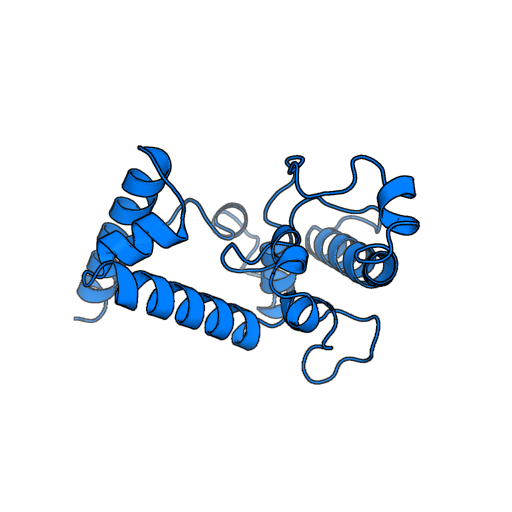 5.049 -7.159 1.00 71.12 81 GLY A N 1
ATOM 644 C CA . GLY A 1 81 ? 0.516 4.230 -6.107 1.00 71.12 81 GLY A CA 1
ATOM 645 C C . GLY A 1 81 ? 1.150 2.859 -6.151 1.00 71.12 81 GLY A C 1
ATOM 646 O O . GLY A 1 81 ? 1.094 2.212 -7.191 1.00 71.12 81 GLY A O 1
ATOM 647 N N . TYR A 1 82 ? 1.773 2.453 -5.055 1.00 74.88 82 TYR A N 1
ATOM 648 C CA . TYR A 1 82 ? 2.238 1.089 -4.829 1.00 74.88 82 TYR A CA 1
ATOM 649 C C . TYR A 1 82 ? 1.840 0.715 -3.426 1.00 74.88 82 TYR A C 1
ATOM 651 O O . TYR A 1 82 ? 2.081 1.537 -2.559 1.00 74.88 82 TYR A O 1
ATOM 659 N N . GLY A 1 83 ? 1.319 -0.484 -3.199 1.00 73.06 83 GLY A N 1
ATOM 660 C CA . GLY A 1 83 ? 0.960 -0.968 -1.866 1.00 73.06 83 GLY A CA 1
ATOM 661 C C . GLY A 1 83 ? -0.540 -1.194 -1.702 1.00 73.06 83 GLY A C 1
ATOM 662 O O . GLY A 1 83 ? -1.338 -0.820 -2.557 1.00 73.06 83 GLY A O 1
ATOM 663 N N . LEU A 1 84 ? -0.916 -1.854 -0.609 1.00 76.88 84 LEU A N 1
ATOM 664 C CA . LEU A 1 84 ? -2.301 -2.183 -0.261 1.00 76.88 84 LEU A CA 1
ATOM 665 C C . LEU A 1 84 ? -2.652 -1.547 1.087 1.00 76.88 84 LEU A C 1
ATOM 667 O O . LEU A 1 84 ? -1.767 -1.377 1.924 1.00 76.88 84 LEU A O 1
ATOM 671 N N . PHE A 1 85 ? -3.934 -1.244 1.312 1.00 75.19 85 PHE A N 1
ATOM 672 C CA . PHE A 1 85 ? -4.444 -0.708 2.585 1.00 75.19 85 PHE A CA 1
ATOM 673 C C . PHE A 1 85 ? -3.664 0.530 3.063 1.00 75.19 85 PHE A C 1
ATOM 675 O O . PHE A 1 85 ? -3.030 0.494 4.115 1.00 75.19 85 PHE A O 1
ATOM 682 N N . GLN A 1 86 ? -3.621 1.593 2.248 1.00 70.81 86 GLN A N 1
ATOM 683 C CA . GLN A 1 86 ? -2.879 2.844 2.517 1.00 70.81 86 GLN A CA 1
ATOM 684 C C . GLN A 1 86 ? -1.380 2.691 2.830 1.00 70.81 86 GLN A C 1
ATOM 686 O O . GLN A 1 86 ? -0.697 3.686 3.078 1.00 70.81 86 GLN A O 1
ATOM 691 N N . ASN A 1 87 ? -0.827 1.476 2.775 1.00 73.75 87 ASN A N 1
ATOM 692 C CA . ASN A 1 87 ? 0.583 1.232 3.004 1.00 73.75 87 ASN A CA 1
ATOM 693 C C . ASN A 1 87 ? 1.365 1.498 1.721 1.00 73.75 87 ASN A C 1
ATOM 695 O O . ASN A 1 87 ? 1.914 0.574 1.115 1.00 73.75 87 ASN A O 1
ATOM 699 N N . ASP A 1 88 ? 1.320 2.754 1.272 1.00 77.75 88 ASP A N 1
ATOM 700 C CA . ASP A 1 88 ? 1.921 3.147 0.011 1.00 77.75 88 ASP A CA 1
ATOM 701 C C . ASP A 1 88 ? 3.437 3.386 0.112 1.00 77.75 88 ASP A C 1
ATOM 703 O O . ASP A 1 88 ? 4.005 3.379 1.208 1.00 77.75 88 ASP A O 1
ATOM 707 N N . LEU A 1 89 ? 4.129 3.546 -1.024 1.00 78.50 89 LEU A N 1
ATOM 708 C CA . LEU A 1 89 ? 5.594 3.703 -1.052 1.00 78.50 89 LEU A CA 1
ATOM 709 C C . LEU A 1 89 ? 6.111 4.843 -0.156 1.00 78.50 89 LEU A C 1
ATOM 711 O O . LEU A 1 89 ? 7.268 4.792 0.258 1.00 78.50 89 LEU A O 1
ATOM 715 N N . GLN A 1 90 ? 5.285 5.824 0.222 1.00 79.31 90 GLN A N 1
ATOM 716 C CA . GLN A 1 90 ? 5.657 6.840 1.210 1.00 79.31 90 GLN A CA 1
ATOM 717 C C . GLN A 1 90 ? 6.101 6.236 2.553 1.00 79.31 90 GLN A C 1
ATOM 719 O O . GLN A 1 90 ? 6.976 6.790 3.223 1.00 79.31 90 GLN A O 1
ATOM 724 N N . ASN A 1 91 ? 5.572 5.065 2.919 1.00 82.00 91 ASN A N 1
ATOM 725 C CA . ASN A 1 91 ? 5.902 4.377 4.164 1.00 82.00 91 ASN A CA 1
ATOM 726 C C . ASN A 1 91 ? 7.293 3.742 4.154 1.00 82.00 91 ASN A C 1
ATOM 728 O O . ASN A 1 91 ? 7.755 3.279 5.194 1.00 82.00 91 ASN A O 1
ATOM 732 N N . ILE A 1 92 ? 8.026 3.769 3.036 1.00 85.00 92 ILE A N 1
ATOM 733 C CA . ILE A 1 92 ? 9.439 3.375 3.050 1.00 85.00 92 ILE A CA 1
ATOM 734 C C . ILE A 1 92 ? 10.269 4.242 4.004 1.00 85.00 92 ILE A C 1
ATOM 736 O O . ILE A 1 92 ? 11.285 3.789 4.520 1.00 85.00 92 ILE A O 1
ATOM 740 N N . LEU A 1 93 ? 9.839 5.484 4.259 1.00 84.62 93 LEU A N 1
ATOM 741 C CA . LEU A 1 93 ? 10.535 6.410 5.152 1.00 84.62 93 LEU A CA 1
ATOM 742 C C . LEU A 1 93 ? 10.509 5.949 6.614 1.00 84.62 93 LEU A C 1
ATOM 744 O O . LEU A 1 93 ? 11.395 6.317 7.381 1.00 84.62 93 LEU A O 1
ATOM 748 N N . THR A 1 94 ? 9.504 5.160 6.992 1.00 85.50 94 THR A N 1
ATOM 749 C CA . THR A 1 94 ? 9.281 4.685 8.364 1.00 85.50 94 THR A CA 1
ATOM 750 C C . THR A 1 94 ? 9.365 3.163 8.487 1.00 85.50 94 THR A C 1
ATOM 752 O O . THR A 1 94 ? 9.530 2.654 9.592 1.00 85.50 94 THR A O 1
ATOM 755 N N . ASN A 1 95 ? 9.288 2.427 7.374 1.00 87.25 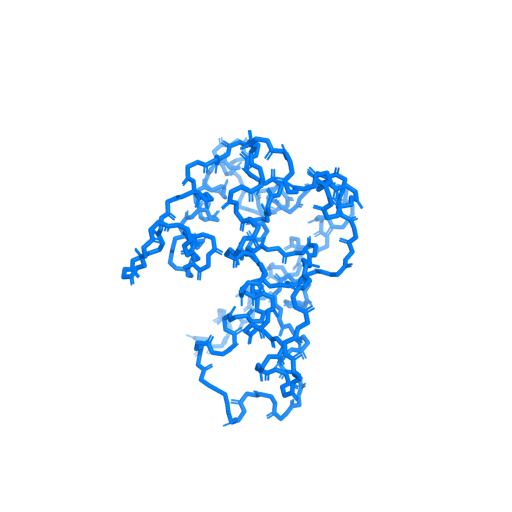95 ASN A N 1
ATOM 756 C CA . ASN A 1 95 ? 9.306 0.967 7.334 1.00 87.25 95 ASN A CA 1
ATOM 757 C C . ASN A 1 95 ? 10.012 0.435 6.072 1.00 87.25 95 ASN A C 1
ATOM 759 O O . ASN A 1 95 ? 9.439 -0.278 5.247 1.00 87.25 95 ASN A O 1
ATOM 763 N N . GLU A 1 96 ? 11.286 0.788 5.909 1.00 88.50 96 GLU A N 1
ATOM 764 C CA . GLU A 1 96 ? 12.091 0.394 4.747 1.00 88.50 96 GLU A CA 1
ATOM 765 C C . GLU A 1 96 ? 12.211 -1.133 4.585 1.00 88.50 96 GLU A C 1
ATOM 767 O O . GLU A 1 96 ? 12.184 -1.650 3.467 1.00 88.50 96 GLU A O 1
ATOM 772 N N . ALA A 1 97 ? 12.276 -1.872 5.698 1.00 89.75 97 ALA A N 1
ATOM 773 C CA . ALA A 1 97 ? 12.368 -3.330 5.687 1.00 89.75 97 ALA A CA 1
ATOM 774 C C . ALA A 1 97 ? 11.166 -3.983 4.992 1.00 89.75 97 ALA A C 1
ATOM 776 O O . ALA A 1 97 ? 11.349 -4.924 4.221 1.00 89.75 97 ALA A O 1
ATOM 777 N N . PHE A 1 98 ? 9.952 -3.463 5.191 1.00 89.44 98 PHE A N 1
ATOM 778 C CA . PHE A 1 98 ? 8.750 -3.972 4.527 1.00 89.44 98 PHE A CA 1
ATOM 779 C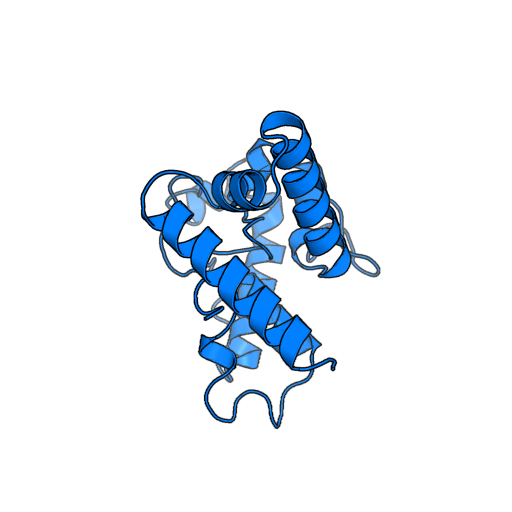 C . PHE A 1 98 ? 8.818 -3.839 2.999 1.00 89.44 98 PHE A C 1
ATOM 781 O O . PHE A 1 98 ? 8.361 -4.712 2.265 1.00 89.44 98 PHE A O 1
ATOM 788 N N . TRP A 1 99 ? 9.457 -2.776 2.512 1.00 87.94 99 TRP A N 1
ATOM 789 C CA . TRP A 1 99 ? 9.617 -2.525 1.081 1.00 87.94 99 TRP A CA 1
ATOM 790 C C . TRP A 1 99 ? 10.722 -3.355 0.432 1.00 87.94 99 TRP A C 1
ATOM 792 O O . TRP A 1 99 ? 10.632 -3.672 -0.754 1.00 87.94 99 TRP A O 1
ATOM 802 N N . ARG A 1 100 ? 11.751 -3.722 1.202 1.00 88.06 100 ARG A N 1
ATOM 803 C CA . ARG A 1 100 ? 12.909 -4.485 0.712 1.00 88.06 100 ARG A CA 1
ATOM 804 C C . ARG A 1 100 ? 12.797 -5.989 0.910 1.00 88.06 100 ARG A C 1
ATOM 806 O O . ARG A 1 100 ? 13.451 -6.736 0.189 1.00 88.06 100 ARG A O 1
ATOM 813 N N . THR A 1 101 ? 12.008 -6.430 1.884 1.00 90.88 101 THR A N 1
ATOM 814 C CA . THR A 1 101 ? 11.838 -7.854 2.173 1.00 90.88 101 THR A CA 1
ATOM 815 C C . THR A 1 101 ? 11.028 -8.499 1.050 1.00 90.88 101 THR A C 1
ATOM 817 O O . THR A 1 101 ? 9.915 -8.035 0.784 1.00 90.88 101 THR A O 1
ATOM 820 N N . PRO A 1 102 ? 11.549 -9.546 0.386 1.00 89.50 102 PRO A N 1
ATOM 821 C CA . PRO A 1 102 ? 10.806 -10.269 -0.640 1.00 89.50 102 PRO A CA 1
ATOM 822 C C . PRO A 1 102 ? 9.516 -10.868 -0.080 1.00 89.50 102 PRO A C 1
ATOM 824 O O . PRO A 1 102 ? 9.489 -11.346 1.056 1.00 89.50 102 PRO A O 1
ATOM 827 N N . ALA A 1 103 ? 8.451 -10.879 -0.883 1.00 87.19 103 ALA A N 1
ATOM 828 C CA . ALA A 1 103 ? 7.259 -11.644 -0.534 1.00 87.19 103 ALA A CA 1
ATOM 829 C C . ALA A 1 103 ? 7.555 -13.162 -0.501 1.00 87.19 103 ALA A C 1
ATOM 831 O O . ALA A 1 103 ? 8.493 -13.622 -1.161 1.00 87.19 103 ALA A O 1
ATOM 832 N N . PRO A 1 104 ? 6.759 -13.975 0.221 1.00 87.75 104 PRO A N 1
ATOM 833 C CA . PRO A 1 104 ? 6.918 -15.427 0.219 1.00 87.75 104 PRO A CA 1
ATOM 834 C C . PRO A 1 104 ? 6.971 -16.012 -1.202 1.00 87.75 104 PRO A C 1
ATOM 836 O O . PRO A 1 104 ? 6.118 -15.729 -2.046 1.00 87.75 104 PRO A O 1
ATOM 839 N N . GLY A 1 105 ? 7.996 -16.825 -1.475 1.00 86.62 105 GLY A N 1
ATOM 840 C CA . GLY A 1 105 ? 8.229 -17.413 -2.799 1.00 86.62 105 GLY A CA 1
ATOM 841 C C . GLY A 1 105 ? 8.809 -16.450 -3.844 1.00 86.62 105 GLY A C 1
ATOM 842 O O . GLY A 1 105 ? 8.754 -16.759 -5.033 1.00 86.62 105 GLY A O 1
ATOM 843 N N . ARG A 1 106 ? 9.338 -15.293 -3.424 1.00 83.25 106 ARG A N 1
ATOM 844 C CA . ARG A 1 106 ? 9.995 -14.298 -4.284 1.00 83.25 106 ARG A CA 1
ATOM 845 C C . ARG A 1 106 ? 11.463 -14.105 -3.930 1.00 83.25 106 ARG A C 1
ATOM 847 O O . ARG A 1 106 ? 11.886 -14.357 -2.803 1.00 83.25 106 ARG A O 1
ATOM 854 N N . GLN A 1 107 ? 12.234 -13.644 -4.905 1.00 80.75 107 GLN A N 1
ATOM 855 C CA . GLN A 1 107 ? 13.647 -13.311 -4.755 1.00 80.75 107 GLN A CA 1
ATOM 856 C C . GLN A 1 107 ? 13.856 -11.832 -4.407 1.00 80.75 107 GLN A C 1
ATOM 858 O O . GLN A 1 107 ? 12.981 -10.983 -4.593 1.00 80.75 107 GLN A O 1
ATOM 863 N N . ALA A 1 108 ? 15.050 -11.512 -3.905 1.00 72.44 108 ALA A N 1
ATOM 864 C CA . ALA A 1 108 ? 15.477 -10.130 -3.712 1.00 72.44 108 ALA A CA 1
ATOM 865 C C . ALA A 1 108 ? 15.431 -9.359 -5.042 1.00 72.44 108 ALA A C 1
ATOM 867 O O . ALA A 1 108 ? 15.951 -9.825 -6.052 1.00 72.44 108 ALA A O 1
ATOM 868 N N . GLY A 1 109 ? 14.802 -8.181 -5.033 1.00 68.06 109 GLY A N 1
ATOM 869 C CA . GLY A 1 109 ? 14.588 -7.370 -6.237 1.00 68.06 109 GLY A CA 1
ATOM 870 C C . GLY A 1 109 ? 13.279 -7.654 -6.984 1.00 68.06 109 GLY A C 1
ATOM 871 O O . GLY A 1 109 ? 12.969 -6.938 -7.933 1.00 68.06 109 GLY A O 1
ATOM 872 N N . GLU A 1 110 ? 12.489 -8.642 -6.551 1.00 81.25 110 GLU A N 1
ATOM 873 C CA . GLU A 1 110 ? 11.102 -8.826 -6.993 1.00 81.25 110 GLU A CA 1
ATOM 874 C C . GLU A 1 110 ? 10.113 -8.068 -6.084 1.00 81.25 110 GLU A C 1
ATOM 876 O O . GLU A 1 110 ? 10.498 -7.258 -5.239 1.00 81.25 110 GLU A O 1
ATOM 881 N N . ILE A 1 111 ? 8.810 -8.311 -6.270 1.00 80.50 111 ILE A N 1
ATOM 882 C CA . ILE A 1 111 ? 7.766 -7.733 -5.423 1.00 80.50 111 ILE A CA 1
ATOM 883 C C . ILE A 1 111 ? 8.013 -8.094 -3.948 1.00 80.50 111 ILE A C 1
ATOM 885 O O . ILE A 1 111 ? 8.184 -9.263 -3.586 1.00 80.50 111 ILE A O 1
ATOM 889 N N . GLY A 1 112 ? 8.072 -7.065 -3.106 1.00 85.38 112 GLY A N 1
ATOM 890 C CA . GLY A 1 112 ? 8.283 -7.217 -1.671 1.00 85.38 112 GLY A CA 1
ATOM 891 C C . GLY A 1 112 ? 6.984 -7.507 -0.926 1.00 85.38 112 GLY A C 1
ATOM 892 O O . GLY A 1 112 ? 5.929 -7.691 -1.539 1.00 85.38 112 GLY A O 1
ATOM 893 N N . LEU A 1 113 ? 7.040 -7.477 0.407 1.00 89.88 113 LEU A N 1
ATOM 894 C CA . LEU A 1 113 ? 5.866 -7.658 1.275 1.00 89.88 113 LEU A CA 1
ATOM 895 C C . LEU A 1 113 ? 4.711 -6.694 0.946 1.00 89.88 113 LEU A C 1
ATOM 897 O O . LEU A 1 113 ? 3.555 -7.032 1.164 1.00 89.88 113 LEU A O 1
ATOM 901 N N . TRP A 1 114 ? 5.001 -5.540 0.343 1.00 86.88 114 TRP A N 1
ATOM 902 C CA . TRP A 1 114 ? 4.016 -4.561 -0.134 1.00 86.88 114 TRP A CA 1
ATOM 903 C C . TRP A 1 114 ? 3.074 -5.056 -1.243 1.00 86.88 114 TRP A C 1
ATOM 905 O O . TRP A 1 114 ? 2.052 -4.422 -1.505 1.00 86.88 114 TRP A O 1
ATOM 915 N N . GLY A 1 115 ? 3.396 -6.174 -1.896 1.00 81.19 115 GLY A N 1
ATOM 916 C CA . GLY A 1 115 ? 2.502 -6.858 -2.831 1.00 81.19 115 GLY A CA 1
ATOM 917 C C . GLY A 1 115 ? 1.853 -8.125 -2.275 1.00 81.19 115 GLY A C 1
ATOM 918 O O . GLY A 1 115 ? 1.103 -8.778 -3.003 1.00 81.19 115 GLY A O 1
ATOM 919 N N . ASP A 1 116 ? 2.146 -8.497 -1.028 1.00 86.12 116 ASP A N 1
ATOM 920 C CA . ASP A 1 116 ? 1.563 -9.657 -0.361 1.00 86.12 116 ASP A CA 1
ATOM 921 C C . ASP A 1 116 ? 0.360 -9.233 0.491 1.00 86.12 116 ASP A C 1
ATOM 923 O O . ASP A 1 116 ? 0.471 -8.396 1.386 1.00 86.12 116 ASP A O 1
ATOM 927 N N . ILE A 1 117 ? -0.816 -9.805 0.215 1.00 83.75 117 ILE A N 1
ATOM 928 C CA . ILE A 1 117 ? -2.052 -9.390 0.891 1.00 83.75 117 ILE A CA 1
ATOM 929 C C . ILE A 1 117 ? -2.012 -9.666 2.396 1.00 83.75 117 ILE A C 1
ATOM 931 O O . ILE A 1 117 ? -2.503 -8.843 3.165 1.00 83.75 117 ILE A O 1
ATOM 935 N N . ALA A 1 118 ? -1.425 -10.787 2.824 1.00 85.88 118 ALA A N 1
ATOM 936 C CA . ALA A 1 118 ? -1.384 -11.160 4.231 1.00 85.88 118 ALA A CA 1
ATOM 937 C C . ALA A 1 118 ? -0.433 -10.240 5.004 1.00 85.88 118 ALA A C 1
ATOM 939 O O . ALA A 1 118 ? -0.791 -9.733 6.068 1.00 85.88 118 ALA A O 1
ATOM 940 N N . ALA A 1 119 ? 0.740 -9.950 4.439 1.00 89.06 119 ALA A N 1
ATOM 941 C CA . ALA A 1 119 ? 1.693 -9.013 5.015 1.00 89.06 119 ALA A CA 1
ATOM 942 C C . ALA A 1 119 ? 1.127 -7.586 5.077 1.00 89.06 119 ALA A C 1
ATOM 944 O O . ALA A 1 119 ? 1.239 -6.928 6.113 1.00 89.06 119 ALA A O 1
ATOM 945 N N . CYS A 1 120 ? 0.468 -7.114 4.013 1.00 86.94 120 CYS A N 1
ATOM 946 C CA . CYS A 1 120 ? -0.187 -5.806 4.011 1.00 86.94 120 CYS A CA 1
ATOM 947 C C . CYS A 1 120 ? -1.350 -5.733 5.010 1.00 86.94 120 CYS A C 1
ATOM 949 O O . CYS A 1 120 ? -1.473 -4.736 5.718 1.00 86.94 120 CYS A O 1
ATOM 951 N N . ALA A 1 121 ? -2.183 -6.774 5.106 1.00 86.25 121 ALA A N 1
ATOM 952 C CA . ALA A 1 121 ? -3.275 -6.826 6.077 1.00 86.25 121 ALA A CA 1
ATOM 953 C C . ALA A 1 121 ? -2.742 -6.822 7.516 1.00 86.25 121 ALA A C 1
ATOM 955 O O . ALA A 1 121 ? -3.225 -6.060 8.348 1.00 86.25 121 ALA A O 1
ATOM 956 N N . SER A 1 122 ? -1.697 -7.604 7.799 1.00 89.56 122 SER A N 1
ATOM 957 C CA . SER A 1 122 ? -1.039 -7.610 9.109 1.00 89.56 122 SER A CA 1
ATOM 958 C C . SER A 1 122 ? -0.440 -6.243 9.458 1.00 89.56 122 SER A C 1
ATOM 960 O O . SER A 1 122 ? -0.606 -5.776 10.584 1.00 89.56 122 SER A O 1
ATOM 962 N N . ALA A 1 123 ? 0.198 -5.564 8.498 1.00 88.31 123 ALA A N 1
ATOM 963 C CA . ALA A 1 123 ? 0.710 -4.209 8.696 1.00 88.31 123 ALA A CA 1
ATOM 964 C C . ALA A 1 123 ? -0.415 -3.199 8.988 1.00 88.31 123 ALA A C 1
ATOM 966 O O . ALA A 1 123 ? -0.271 -2.385 9.898 1.00 88.31 123 ALA A O 1
ATOM 967 N N . CYS A 1 124 ? -1.538 -3.290 8.268 1.00 87.81 124 CYS A N 1
ATOM 968 C CA . CYS A 1 124 ? -2.722 -2.458 8.484 1.00 87.81 124 CYS A CA 1
ATOM 969 C C . CYS A 1 124 ? -3.323 -2.665 9.883 1.00 87.81 124 CYS A C 1
ATOM 971 O O . CYS A 1 124 ? -3.516 -1.697 10.616 1.00 87.81 124 CYS A O 1
ATOM 973 N N . ILE A 1 125 ? -3.541 -3.920 10.292 1.00 89.50 125 ILE A N 1
ATOM 974 C CA . ILE A 1 125 ? -4.058 -4.254 11.629 1.00 89.50 125 ILE A CA 1
ATOM 975 C C . ILE A 1 125 ? -3.123 -3.711 12.708 1.00 89.50 125 ILE A C 1
ATOM 977 O O . ILE A 1 125 ? -3.574 -3.024 13.617 1.00 89.50 125 ILE A O 1
ATOM 981 N N . LYS A 1 126 ? -1.809 -3.920 12.567 1.00 90.88 126 LYS A N 1
ATOM 982 C CA . LYS A 1 126 ? -0.823 -3.390 13.515 1.00 90.88 126 LYS A CA 1
ATOM 983 C C . LYS A 1 126 ? -0.875 -1.863 13.614 1.00 90.88 126 LYS A C 1
ATOM 985 O O . LYS A 1 126 ? -0.705 -1.308 14.697 1.00 90.88 126 LYS A O 1
ATOM 990 N N . GLU A 1 127 ? -1.057 -1.162 12.497 1.00 89.88 127 GLU A N 1
ATOM 991 C CA . GLU A 1 127 ? -1.210 0.291 12.527 1.00 89.88 127 GLU A CA 1
ATOM 992 C C . GLU A 1 127 ? -2.490 0.705 13.258 1.00 89.88 127 GLU A C 1
ATOM 994 O O . GLU A 1 127 ? -2.429 1.579 14.124 1.00 89.88 127 GLU A O 1
ATOM 999 N N . LEU A 1 128 ? -3.616 0.053 12.967 1.00 90.25 128 LEU A N 1
ATOM 1000 C CA . LEU A 1 128 ? -4.886 0.284 13.654 1.00 90.25 128 LEU A CA 1
ATOM 1001 C C . LEU A 1 128 ? -4.783 0.014 15.159 1.00 90.25 128 LEU A C 1
ATOM 1003 O O . LEU A 1 128 ? -5.232 0.855 15.934 1.00 90.25 128 LEU A O 1
ATOM 1007 N N . ASP A 1 129 ? -4.123 -1.068 15.577 1.00 94.50 129 ASP A N 1
ATOM 1008 C CA . ASP A 1 129 ? -3.861 -1.380 16.988 1.00 94.50 129 ASP A CA 1
ATOM 1009 C C . ASP A 1 129 ? -3.071 -0.257 17.666 1.00 94.50 129 ASP A C 1
ATOM 1011 O O . ASP A 1 129 ? -3.428 0.203 18.752 1.00 94.50 129 ASP A O 1
ATOM 1015 N N . ASN A 1 130 ? -2.031 0.260 17.002 1.00 92.75 130 ASN A N 1
ATOM 1016 C CA . ASN A 1 130 ? -1.256 1.388 17.519 1.00 92.75 130 ASN A CA 1
ATOM 1017 C C . ASN A 1 130 ? -2.108 2.659 17.644 1.00 92.75 130 ASN A C 1
ATOM 1019 O O . ASN A 1 130 ? -1.957 3.407 18.610 1.00 92.75 130 ASN A O 1
ATOM 1023 N N . LYS A 1 131 ? -3.003 2.936 16.684 1.00 93.31 131 LYS A N 1
ATOM 1024 C CA . LYS A 1 131 ? -3.930 4.076 16.787 1.00 93.31 131 LYS A CA 1
ATOM 1025 C C . LYS A 1 131 ? -4.929 3.861 17.918 1.00 93.31 131 LYS A C 1
ATOM 1027 O O . LYS A 1 131 ? -5.170 4.793 18.679 1.00 93.31 131 LYS A O 1
ATOM 1032 N N . PHE A 1 132 ? -5.462 2.652 18.059 1.00 95.19 132 PHE A N 1
ATOM 1033 C CA . PHE A 1 132 ? -6.405 2.297 19.111 1.00 95.19 132 PHE A CA 1
ATOM 1034 C C . PHE A 1 132 ? -5.781 2.418 20.500 1.00 95.19 132 PHE A C 1
ATOM 1036 O O . PHE A 1 132 ? -6.406 2.980 21.393 1.00 95.19 132 PHE A O 1
ATOM 1043 N N . ALA A 1 133 ? -4.523 2.009 20.670 1.00 96.62 133 ALA A N 1
ATOM 1044 C CA . ALA A 1 133 ? -3.787 2.195 21.918 1.00 96.62 133 ALA A CA 1
ATOM 1045 C C . ALA A 1 133 ? -3.684 3.675 22.340 1.00 96.62 133 ALA A C 1
ATOM 1047 O O . ALA A 1 133 ? -3.599 3.972 23.529 1.00 96.62 133 ALA A O 1
ATOM 1048 N N . VAL A 1 134 ? -3.716 4.610 21.381 1.00 95.88 134 VAL A N 1
ATOM 1049 C CA . VAL A 1 134 ? -3.703 6.059 21.641 1.00 95.88 134 VAL A CA 1
ATOM 1050 C C . VAL A 1 134 ? -5.111 6.628 21.829 1.00 95.88 134 VAL A C 1
ATOM 1052 O O . VAL A 1 134 ? -5.309 7.510 22.662 1.00 95.88 134 VAL A O 1
ATOM 1055 N N . THR A 1 135 ? -6.093 6.182 21.042 1.00 96.25 135 THR A N 1
ATOM 1056 C CA . THR A 1 135 ? -7.442 6.772 21.043 1.00 96.25 135 THR A CA 1
ATOM 1057 C C . THR A 1 135 ? -8.389 6.139 22.058 1.00 96.25 135 THR A C 1
ATOM 1059 O O . THR A 1 135 ? -9.347 6.798 22.465 1.00 96.25 135 THR A O 1
ATOM 1062 N N . GLY A 1 136 ? -8.168 4.872 22.417 1.00 95.81 136 GLY A N 1
ATOM 1063 C CA . GLY A 1 136 ? -9.053 4.051 23.247 1.00 95.81 136 GLY A CA 1
ATOM 1064 C C . GLY A 1 136 ? -10.425 3.766 22.627 1.00 95.81 136 GLY A C 1
ATOM 1065 O O . GLY A 1 136 ? -11.311 3.264 23.310 1.00 95.81 136 GLY A O 1
ATOM 1066 N N . GLU A 1 137 ? -10.641 4.124 21.360 1.00 95.56 137 GLU A N 1
ATOM 1067 C CA . GLU A 1 137 ? -11.947 4.035 20.708 1.00 95.56 137 GLU A CA 1
ATOM 1068 C C . GLU A 1 137 ? -11.765 3.662 19.237 1.00 95.56 137 GLU A C 1
ATOM 1070 O O . GLU A 1 137 ? -10.952 4.265 18.524 1.00 95.56 137 GLU A O 1
ATOM 1075 N N . LEU A 1 138 ? -12.505 2.633 18.816 1.00 92.62 138 LEU A N 1
ATOM 1076 C CA . LEU A 1 138 ? -12.313 1.943 17.544 1.00 92.62 138 LEU A CA 1
ATOM 1077 C C . LEU A 1 138 ? -12.440 2.904 16.365 1.00 92.62 138 LEU A C 1
ATOM 1079 O O . LEU A 1 138 ? -11.566 2.964 15.503 1.00 92.62 138 LEU A O 1
ATOM 1083 N N . TYR A 1 139 ? -13.495 3.711 16.332 1.00 92.94 139 TYR A N 1
ATOM 1084 C CA . TYR A 1 139 ? -13.759 4.542 15.167 1.00 92.94 139 TYR A CA 1
ATOM 1085 C C . TYR A 1 139 ? -12.882 5.793 15.129 1.00 92.94 139 TYR A C 1
ATOM 1087 O O . TYR A 1 139 ? -12.454 6.210 14.051 1.00 92.94 139 TYR A O 1
ATOM 1095 N N . LYS A 1 140 ? -12.480 6.335 16.283 1.00 93.81 140 LYS A N 1
ATOM 1096 C CA . LYS A 1 140 ? -11.378 7.304 16.357 1.00 93.81 140 LYS A CA 1
ATOM 1097 C C . LYS A 1 140 ? -10.063 6.718 15.841 1.00 93.81 140 LYS A C 1
ATOM 1099 O O . LYS A 1 140 ? -9.325 7.447 15.181 1.00 93.81 140 LYS A O 1
ATOM 1104 N N . ALA A 1 141 ? -9.772 5.439 16.094 1.00 93.12 141 ALA A N 1
ATOM 1105 C CA . ALA A 1 141 ? -8.586 4.777 15.546 1.00 93.12 141 ALA A CA 1
ATOM 1106 C C . ALA A 1 141 ? -8.667 4.669 14.014 1.00 93.12 141 ALA A C 1
ATOM 1108 O O . ALA A 1 141 ? -7.719 5.044 13.327 1.00 93.12 141 ALA A O 1
ATOM 1109 N N . VAL A 1 142 ? -9.827 4.271 13.476 1.00 89.50 142 VAL A N 1
ATOM 1110 C CA . VAL A 1 142 ? -10.102 4.220 12.026 1.00 89.50 142 VAL A CA 1
ATOM 1111 C C . VAL A 1 142 ? -9.966 5.601 11.372 1.00 89.50 142 VAL A C 1
ATOM 1113 O O . VAL A 1 142 ? -9.305 5.733 10.341 1.00 89.50 142 VAL A O 1
ATOM 1116 N N . LYS A 1 143 ? -10.527 6.655 11.981 1.00 91.88 143 LYS A N 1
ATOM 1117 C CA . LYS A 1 143 ? -10.358 8.042 11.512 1.00 91.88 143 LYS A CA 1
ATOM 1118 C C . LYS A 1 143 ? -8.877 8.436 11.494 1.00 91.88 143 LYS A C 1
ATOM 1120 O O . LYS A 1 143 ? -8.399 8.966 10.496 1.00 91.88 143 LYS A O 1
ATOM 1125 N N . ALA A 1 144 ? -8.148 8.154 12.576 1.00 90.31 144 ALA A N 1
ATOM 1126 C CA . ALA A 1 144 ? -6.733 8.500 12.720 1.00 90.31 144 ALA A CA 1
ATOM 1127 C C . ALA A 1 144 ? -5.796 7.699 11.798 1.00 90.31 144 ALA A C 1
ATOM 1129 O O . ALA A 1 144 ? -4.702 8.177 11.492 1.00 90.31 144 ALA A O 1
ATOM 1130 N N . TYR A 1 145 ? -6.202 6.497 11.390 1.00 87.56 145 TYR A N 1
ATOM 1131 C CA . TYR A 1 145 ? -5.522 5.695 10.376 1.00 87.56 145 TYR A CA 1
ATOM 1132 C C . TYR A 1 145 ? -5.635 6.345 8.993 1.00 87.56 145 TYR A C 1
ATOM 1134 O O . TYR A 1 145 ? -4.626 6.525 8.321 1.00 87.56 145 TYR A O 1
ATOM 1142 N N . ASN A 1 146 ? -6.834 6.788 8.604 1.00 85.44 146 ASN A N 1
ATOM 1143 C CA . ASN A 1 146 ? -7.030 7.452 7.315 1.00 85.44 146 ASN A CA 1
ATOM 1144 C C . ASN A 1 146 ? -6.380 8.843 7.253 1.00 85.44 146 ASN A C 1
ATOM 1146 O O . ASN A 1 146 ? -5.776 9.219 6.250 1.00 85.44 146 ASN A O 1
ATOM 1150 N N . GLY A 1 147 ? -6.500 9.626 8.329 1.00 87.00 147 GLY A N 1
ATOM 1151 C CA . GLY A 1 147 ? -5.895 10.948 8.399 1.00 87.00 147 GLY A CA 1
ATOM 1152 C C . GLY A 1 147 ? -6.599 11.904 9.356 1.00 87.00 147 GLY A C 1
ATOM 1153 O O . GLY A 1 147 ? -6.879 11.586 10.511 1.00 87.00 147 GLY A O 1
ATOM 1154 N N . ARG A 1 148 ? -6.816 13.141 8.898 1.00 87.25 148 ARG A N 1
ATOM 1155 C CA . ARG A 1 148 ? -7.410 14.237 9.681 1.00 87.25 148 ARG A CA 1
ATOM 1156 C C . ARG A 1 148 ? -8.445 15.003 8.851 1.00 87.25 148 ARG A C 1
ATOM 1158 O O . ARG A 1 148 ? -8.435 14.931 7.625 1.00 87.25 148 ARG A O 1
ATOM 1165 N N . GLY A 1 149 ? -9.290 15.775 9.536 1.00 91.19 149 GLY A N 1
ATOM 1166 C CA . GLY A 1 149 ? -10.326 16.609 8.918 1.00 91.19 149 GLY A CA 1
ATOM 1167 C C . GLY A 1 149 ? -11.526 15.816 8.394 1.00 91.19 149 GLY A C 1
ATOM 1168 O O . GLY A 1 149 ? -11.656 14.617 8.651 1.00 91.19 149 GLY A O 1
ATOM 1169 N N . ASP A 1 150 ? -12.385 16.507 7.648 1.00 90.62 150 ASP A N 1
ATOM 1170 C CA . ASP A 1 150 ? -13.696 16.004 7.215 1.00 90.62 150 ASP A CA 1
ATOM 1171 C C . ASP A 1 150 ? -13.593 14.772 6.311 1.00 90.62 150 ASP A C 1
ATOM 1173 O O . ASP A 1 150 ? -14.426 13.873 6.376 1.00 90.62 150 ASP A O 1
ATOM 1177 N N . SER A 1 151 ? -12.534 14.671 5.501 1.00 80.81 151 SER A N 1
ATOM 1178 C CA . SER A 1 151 ? -12.304 13.488 4.662 1.00 80.81 151 SER A CA 1
ATOM 1179 C C . SER A 1 151 ? -12.107 12.223 5.499 1.00 80.81 151 SER A C 1
ATOM 1181 O O . SER A 1 151 ? -12.694 11.188 5.193 1.00 80.81 151 SER A O 1
ATOM 1183 N N . ALA A 1 152 ? -11.319 12.306 6.574 1.00 86.88 152 ALA A N 1
ATOM 1184 C CA . ALA A 1 152 ? -11.074 11.169 7.460 1.00 86.88 152 ALA A CA 1
ATOM 1185 C C . ALA A 1 152 ? -12.312 10.821 8.301 1.00 86.88 152 ALA A C 1
ATOM 1187 O O . ALA A 1 152 ? -12.544 9.661 8.637 1.00 86.88 152 ALA A O 1
ATOM 1188 N N . GLU A 1 153 ? -13.129 11.823 8.627 1.00 91.25 153 GLU A N 1
ATOM 1189 C CA . GLU A 1 153 ? -14.425 11.622 9.276 1.00 91.25 153 GLU A CA 1
ATOM 1190 C C . GLU A 1 153 ? -15.402 10.876 8.366 1.00 91.25 153 GLU A C 1
ATOM 1192 O O . GLU A 1 153 ? -15.966 9.862 8.771 1.00 91.25 153 GLU A O 1
ATOM 1197 N N . ASN A 1 154 ? -15.519 11.301 7.109 1.00 85.75 154 ASN A N 1
ATOM 1198 C CA . ASN A 1 154 ? -16.333 10.615 6.110 1.00 85.75 154 ASN A CA 1
ATOM 1199 C C . ASN A 1 154 ? -15.847 9.183 5.860 1.00 85.75 154 ASN A C 1
ATOM 1201 O O . ASN A 1 154 ? -16.665 8.272 5.732 1.00 85.75 154 ASN A O 1
ATOM 1205 N N . TYR A 1 155 ? -14.531 8.957 5.834 1.00 82.69 155 TYR A N 1
ATOM 1206 C CA . TYR A 1 155 ? -13.968 7.610 5.748 1.00 82.69 155 TYR A CA 1
ATOM 1207 C C . TYR A 1 155 ? -14.418 6.733 6.925 1.00 82.69 155 TYR A C 1
ATOM 1209 O O . TYR A 1 155 ? -14.933 5.636 6.721 1.00 82.69 155 TYR A O 1
ATOM 1217 N N . MET A 1 156 ? -14.293 7.234 8.156 1.00 90.44 156 MET A N 1
ATOM 1218 C CA . MET A 1 156 ? -14.743 6.528 9.358 1.00 90.44 156 MET A CA 1
ATOM 1219 C C . MET A 1 156 ? -16.242 6.195 9.303 1.00 90.44 156 MET A C 1
ATOM 1221 O O . MET A 1 156 ? -16.627 5.069 9.616 1.00 90.44 156 MET A O 1
ATOM 1225 N N . LEU A 1 157 ? -17.088 7.148 8.898 1.00 87.25 157 LEU A N 1
ATOM 1226 C CA . LEU A 1 157 ? -18.530 6.923 8.744 1.00 87.25 157 LEU A CA 1
ATOM 1227 C C . LEU A 1 157 ? -18.820 5.850 7.684 1.00 87.25 157 LEU A C 1
ATOM 1229 O O . LEU A 1 157 ? -19.615 4.947 7.918 1.00 87.25 157 LEU A O 1
ATOM 1233 N N . ASN A 1 158 ? -18.103 5.869 6.560 1.00 82.06 158 ASN A N 1
ATOM 1234 C CA . ASN A 1 158 ? -18.235 4.836 5.534 1.00 82.06 158 ASN A CA 1
ATOM 1235 C C . ASN A 1 158 ? -17.860 3.435 6.036 1.00 82.06 158 ASN A C 1
ATOM 1237 O O . ASN A 1 158 ? -18.503 2.464 5.630 1.00 82.06 158 ASN A O 1
ATOM 1241 N N . VAL A 1 159 ? -16.832 3.323 6.884 1.00 83.62 159 VAL A N 1
ATOM 1242 C CA . VAL A 1 159 ? -16.436 2.053 7.514 1.00 83.62 159 VAL A CA 1
ATOM 1243 C C . VAL A 1 159 ? -17.528 1.562 8.464 1.00 83.62 159 VAL A C 1
ATOM 1245 O O . VAL A 1 159 ? -17.903 0.395 8.374 1.00 83.62 159 VAL A O 1
ATOM 1248 N N . LYS A 1 160 ? -18.095 2.447 9.297 1.00 86.25 160 LYS A N 1
ATOM 1249 C CA . LYS A 1 160 ? -19.235 2.128 10.179 1.00 86.25 160 LYS A CA 1
ATOM 1250 C C . LYS A 1 160 ? -20.420 1.556 9.411 1.00 86.25 160 LYS A C 1
ATOM 1252 O O . LYS A 1 160 ? -20.935 0.499 9.764 1.00 86.25 160 LYS A O 1
ATOM 1257 N N . ASP A 1 161 ? -20.828 2.236 8.342 1.00 80.25 161 ASP A N 1
ATOM 1258 C CA . ASP A 1 161 ? -21.962 1.803 7.523 1.00 80.25 161 ASP A CA 1
ATOM 1259 C C . ASP A 1 161 ? -21.714 0.424 6.900 1.00 80.25 161 ASP A C 1
ATOM 1261 O O . ASP A 1 161 ? -22.623 -0.398 6.787 1.00 80.25 161 ASP A O 1
ATOM 1265 N N . PHE A 1 162 ? -20.477 0.169 6.471 1.00 77.75 162 PHE A N 1
ATOM 1266 C CA . PHE A 1 162 ? -20.109 -1.101 5.858 1.00 77.75 162 PHE A CA 1
ATOM 1267 C C . PHE A 1 162 ? -20.066 -2.247 6.870 1.00 77.75 162 PHE A C 1
ATOM 1269 O O . PHE A 1 162 ? -20.573 -3.327 6.582 1.00 77.75 162 PHE A O 1
ATOM 1276 N N . GLU A 1 163 ? -19.511 -2.010 8.057 1.00 81.94 163 GLU A N 1
ATOM 1277 C CA . GLU A 1 163 ? -19.533 -2.971 9.160 1.00 81.94 163 GLU A CA 1
ATOM 1278 C C . GLU A 1 163 ? -20.971 -3.350 9.534 1.00 81.94 163 GLU A C 1
ATOM 1280 O O . GLU A 1 163 ? -21.298 -4.535 9.591 1.00 81.94 163 GLU A O 1
ATOM 1285 N N . ALA A 1 164 ? -21.856 -2.359 9.686 1.00 78.06 164 ALA A N 1
ATOM 1286 C CA . ALA A 1 164 ? -23.271 -2.594 9.961 1.00 78.06 164 ALA A CA 1
ATOM 1287 C C . ALA A 1 164 ? -23.942 -3.442 8.865 1.00 78.06 164 ALA A C 1
ATOM 1289 O O . ALA A 1 164 ? -24.693 -4.367 9.172 1.00 78.06 164 ALA A O 1
ATOM 1290 N N . ALA A 1 165 ? -23.635 -3.175 7.592 1.00 71.81 165 ALA A N 1
ATOM 1291 C CA . ALA A 1 165 ? -24.148 -3.959 6.471 1.00 71.81 165 ALA A CA 1
ATOM 1292 C C . ALA A 1 165 ? -23.639 -5.413 6.474 1.00 71.81 165 ALA A C 1
ATOM 1294 O O . ALA A 1 165 ? -24.412 -6.323 6.183 1.00 71.81 165 ALA A O 1
ATOM 1295 N N . ILE A 1 166 ? -22.366 -5.651 6.821 1.00 72.56 166 ILE A N 1
ATOM 1296 C CA . ILE A 1 166 ? -21.812 -7.010 6.950 1.00 72.56 166 ILE A CA 1
ATOM 1297 C C . ILE A 1 166 ? -22.512 -7.771 8.076 1.00 72.56 166 ILE A C 1
ATOM 1299 O O . ILE A 1 166 ? -22.898 -8.923 7.887 1.00 72.56 166 ILE A O 1
ATOM 1303 N N . LEU A 1 167 ? -22.679 -7.140 9.240 1.00 76.81 167 LEU A N 1
ATOM 1304 C CA . LEU A 1 167 ? -23.338 -7.762 10.389 1.00 76.81 167 LEU A CA 1
ATOM 1305 C C . LEU A 1 167 ? -24.802 -8.098 10.084 1.00 76.81 167 LEU A C 1
ATOM 1307 O O . LEU A 1 167 ? -25.267 -9.170 10.456 1.00 76.81 167 LEU A O 1
ATOM 1311 N N . ALA A 1 168 ? -25.500 -7.226 9.354 1.00 74.38 168 ALA A N 1
ATOM 1312 C CA . ALA A 1 168 ? -26.878 -7.456 8.929 1.00 74.38 168 ALA A CA 1
ATOM 1313 C C . ALA A 1 168 ? -27.027 -8.560 7.866 1.00 74.38 168 ALA A C 1
ATOM 1315 O O . ALA A 1 168 ? -28.104 -9.129 7.744 1.00 74.38 168 ALA A O 1
ATOM 1316 N N . ALA A 1 169 ? -25.980 -8.853 7.088 1.00 71.69 169 ALA A N 1
ATOM 1317 C CA . ALA A 1 169 ? -25.993 -9.896 6.058 1.00 71.69 169 ALA A CA 1
ATOM 1318 C C . ALA A 1 169 ? -25.591 -11.292 6.577 1.00 71.69 169 ALA A C 1
ATOM 1320 O O . ALA A 1 169 ? -25.752 -12.274 5.855 1.00 71.69 169 ALA A O 1
ATOM 1321 N N . ASN A 1 170 ? -25.039 -11.374 7.793 1.00 52.84 170 ASN A N 1
ATOM 1322 C CA . ASN A 1 170 ? -24.592 -12.609 8.449 1.00 52.84 170 ASN A CA 1
ATOM 1323 C C . ASN A 1 170 ? -25.537 -13.064 9.590 1.00 52.84 170 ASN A C 1
ATOM 1325 O O . ASN A 1 170 ? -25.137 -13.879 10.424 1.00 52.84 170 ASN A O 1
ATOM 1329 N N . LEU A 1 171 ? -26.772 -12.548 9.615 1.00 46.69 171 LEU A N 1
ATOM 1330 C CA . LEU A 1 171 ? -27.920 -12.993 10.422 1.00 46.69 171 LEU A CA 1
ATOM 1331 C C . LEU A 1 171 ? -29.078 -13.363 9.487 1.00 46.69 171 LEU A C 1
ATOM 1333 O O . LEU A 1 171 ? -29.873 -14.244 9.879 1.00 46.69 171 LEU A O 1
#

Secondary structure (DSSP, 8-state):
---SSS-GGGTSSSTTTT--HHHHHHHHTT---SPPTTS-SSHHHHHH-TTTGGGHHHHHHHHHHHHHHTT--------S--SSTT--GGGGGT-HHHHHSBPTT--TTS-BGGG-HHHHHHHHHHHHHHHHHHHSSHHHHHHHHH-SHHHHHHHHHHHHHHHHHHHHH--

Foldseek 3Di:
DQPPQFDVVQVDDDLPPPDDPLLRLLQRQQVDQDADPLDDPDPVSQLPDPLRNLQLQQQLVSVQSNCVSVVHHRDSDHGRGGAHDPCGPSCCVVCVVQQQACDVPDDGSHGGNRSPPVSRVVVNVVQLVVLCVVVVDNLSSQLVSVHDDPVSVVRSVSVVVVVVVVVVVVD